Protein AF-A0A2S8RT17-F1 (afdb_monomer_lite)

Secondary structure (DSSP, 8-state):
-HHHHHHHHHHHHHHHHHHHHHHHHHHHHHHHHHHHHHHTTT-HHHHHHHHHHHHHHHHHHHTS---HHHHHHHHHHHHHHS-GGGTT-

Structure (mmCIF, N/CA/C/O backbone):
data_AF-A0A2S8RT17-F1
#
_entry.id   AF-A0A2S8RT17-F1
#
loop_
_atom_site.group_PDB
_atom_site.id
_atom_site.type_symbol
_atom_site.label_atom_id
_atom_site.label_alt_id
_atom_site.label_comp_id
_atom_site.label_asym_id
_atom_site.label_entity_id
_atom_site.label_seq_id
_atom_site.pdbx_PDB_ins_code
_atom_site.Cartn_x
_atom_site.Cartn_y
_atom_site.Cartn_z
_atom_site.occupancy
_atom_site.B_iso_or_equiv
_atom_site.auth_seq_id
_atom_site.auth_comp_id
_atom_site.auth_asym_id
_atom_site.auth_atom_id
_atom_site.pdbx_PDB_model_num
ATOM 1 N N . MET A 1 1 ? 33.594 4.902 -32.586 1.00 61.59 1 MET A N 1
ATOM 2 C CA . MET A 1 1 ? 32.823 5.934 -31.849 1.00 61.59 1 MET A CA 1
ATOM 3 C C . MET A 1 1 ? 31.335 5.594 -31.893 1.00 61.59 1 MET A C 1
ATOM 5 O O . MET A 1 1 ? 30.715 5.550 -30.842 1.00 61.59 1 MET A O 1
ATOM 9 N N . GLU A 1 2 ? 30.822 5.225 -33.068 1.00 75.88 2 GLU A N 1
ATOM 10 C CA . GLU A 1 2 ? 29.477 4.665 -33.315 1.00 75.88 2 GLU A CA 1
ATOM 11 C C . GLU A 1 2 ? 29.101 3.471 -32.424 1.00 75.88 2 GLU A C 1
ATOM 13 O O . GLU A 1 2 ? 28.069 3.489 -31.768 1.00 75.88 2 GLU A O 1
ATOM 18 N N . GLU A 1 3 ? 29.988 2.483 -32.295 1.00 79.69 3 GLU A N 1
ATOM 19 C CA . GLU A 1 3 ? 29.729 1.265 -31.510 1.00 79.69 3 GLU A CA 1
ATOM 20 C C . GLU A 1 3 ? 29.506 1.542 -30.009 1.00 79.69 3 GLU A C 1
ATOM 22 O O . GLU A 1 3 ? 28.681 0.907 -29.356 1.00 79.69 3 GLU A O 1
ATOM 27 N N . LYS A 1 4 ? 30.191 2.556 -29.457 1.00 75.44 4 LYS A N 1
ATOM 28 C CA . LYS A 1 4 ? 29.963 3.016 -28.076 1.00 75.44 4 LYS A CA 1
ATOM 29 C C . LYS A 1 4 ? 28.632 3.756 -27.935 1.00 75.44 4 LYS A C 1
ATOM 31 O O . LYS A 1 4 ? 28.019 3.692 -26.872 1.00 75.44 4 LYS A O 1
ATOM 36 N N . LEU A 1 5 ? 28.193 4.448 -28.988 1.00 76.19 5 LEU A N 1
ATOM 37 C CA . LEU A 1 5 ? 26.904 5.133 -29.026 1.00 76.19 5 LEU A CA 1
ATOM 38 C C . LEU A 1 5 ? 25.755 4.114 -29.049 1.00 76.19 5 LEU A C 1
ATOM 40 O O . LEU A 1 5 ? 24.838 4.218 -28.243 1.00 76.19 5 LEU A O 1
ATOM 44 N N . GLU A 1 6 ? 25.854 3.078 -29.886 1.00 83.31 6 GLU A N 1
ATOM 45 C CA . GLU A 1 6 ? 24.866 1.991 -29.935 1.00 83.31 6 GLU A CA 1
ATOM 46 C C . GLU A 1 6 ? 24.765 1.225 -28.610 1.00 83.31 6 GLU A C 1
ATOM 48 O O . GLU A 1 6 ? 23.666 0.883 -28.168 1.00 83.31 6 GLU A O 1
ATOM 53 N N . GLN A 1 7 ? 25.897 0.965 -27.947 1.00 80.94 7 GLN A N 1
ATOM 54 C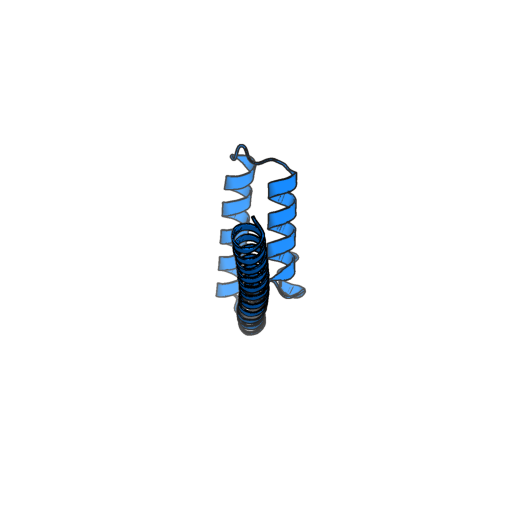 CA . GLN A 1 7 ? 25.905 0.330 -26.626 1.00 80.94 7 GLN A CA 1
ATOM 55 C C . GLN A 1 7 ? 25.213 1.196 -25.566 1.00 80.94 7 GLN A C 1
ATOM 57 O O . GLN A 1 7 ? 24.441 0.665 -24.768 1.00 80.94 7 GLN A O 1
ATOM 62 N N . LEU A 1 8 ? 25.437 2.516 -25.582 1.00 77.62 8 LEU A N 1
ATOM 63 C CA . LEU A 1 8 ? 24.757 3.464 -24.694 1.00 77.62 8 LEU A CA 1
ATOM 64 C C . LEU A 1 8 ? 23.244 3.477 -24.931 1.00 77.62 8 LEU A C 1
ATOM 66 O O . LEU A 1 8 ? 22.483 3.388 -23.970 1.00 77.62 8 LEU A O 1
ATOM 70 N N . THR A 1 9 ? 22.802 3.515 -26.189 1.00 82.62 9 THR A N 1
ATOM 71 C CA . THR A 1 9 ? 21.372 3.471 -26.529 1.00 82.62 9 THR A CA 1
ATOM 72 C C . THR A 1 9 ? 20.712 2.183 -26.030 1.00 82.62 9 THR A C 1
ATOM 74 O O . THR A 1 9 ? 19.671 2.245 -25.379 1.00 82.62 9 THR A O 1
ATOM 77 N N . ARG A 1 10 ? 21.350 1.018 -26.221 1.00 82.56 10 ARG A N 1
ATOM 78 C CA . ARG A 1 10 ? 20.830 -0.267 -25.707 1.00 82.56 10 ARG A CA 1
ATOM 79 C C . ARG A 1 10 ? 20.716 -0.293 -24.181 1.00 82.56 10 ARG A C 1
ATOM 81 O O . ARG A 1 10 ? 19.778 -0.886 -23.651 1.00 82.56 10 ARG A O 1
ATOM 88 N N . LEU A 1 11 ? 21.662 0.329 -23.479 1.00 81.88 11 LEU A N 1
ATOM 89 C CA . LEU A 1 11 ? 21.656 0.426 -22.018 1.00 81.88 11 LEU A CA 1
ATOM 90 C C . LEU A 1 11 ? 20.507 1.311 -21.522 1.00 81.88 11 LEU A C 1
ATOM 92 O O . LEU A 1 11 ? 19.784 0.911 -20.611 1.00 81.88 11 LEU A O 1
ATOM 96 N N . VAL A 1 12 ? 20.289 2.462 -22.163 1.00 86.69 12 VAL A N 1
ATOM 97 C CA . VAL A 1 12 ? 19.163 3.360 -21.859 1.00 86.69 12 VAL A CA 1
ATOM 98 C C . VAL A 1 12 ? 17.824 2.656 -22.093 1.00 86.69 12 VAL A C 1
ATOM 100 O O . VAL A 1 12 ? 16.954 2.696 -21.223 1.00 86.69 12 VAL A O 1
ATOM 103 N N . ASP A 1 13 ? 17.676 1.932 -23.203 1.00 86.75 13 ASP A N 1
ATOM 104 C CA . ASP A 1 13 ? 16.453 1.176 -23.499 1.00 86.75 13 ASP A CA 1
ATOM 105 C C . ASP A 1 13 ? 16.206 0.038 -22.496 1.00 86.75 13 ASP A C 1
ATOM 107 O O . ASP A 1 13 ? 15.064 -0.222 -22.104 1.00 86.75 13 ASP A O 1
ATOM 111 N N . ALA A 1 14 ? 17.264 -0.651 -22.057 1.00 82.31 14 ALA A N 1
ATOM 112 C CA . ALA A 1 14 ? 17.166 -1.685 -21.029 1.00 82.31 14 ALA A CA 1
ATOM 113 C C . ALA A 1 14 ? 16.737 -1.096 -19.675 1.00 82.31 14 ALA A C 1
ATOM 115 O O . ALA A 1 14 ? 15.855 -1.655 -19.017 1.00 82.31 14 ALA A O 1
ATOM 116 N N . MET A 1 15 ? 17.297 0.056 -19.294 1.00 78.12 15 MET A N 1
ATOM 117 C CA . MET A 1 15 ? 16.910 0.780 -18.081 1.00 78.12 15 MET A CA 1
ATOM 118 C C . MET A 1 15 ? 15.453 1.251 -18.142 1.00 78.12 15 MET A C 1
ATOM 120 O O . MET A 1 15 ? 14.714 1.064 -17.175 1.00 78.12 15 MET A O 1
ATOM 124 N N . ALA A 1 16 ? 15.008 1.785 -19.283 1.00 79.19 16 ALA A N 1
ATOM 125 C CA . ALA A 1 16 ? 13.621 2.199 -19.480 1.00 79.19 16 ALA A CA 1
ATOM 126 C C . ALA A 1 16 ? 12.653 1.011 -19.342 1.00 79.19 16 ALA A C 1
ATOM 128 O O . ALA A 1 16 ? 11.670 1.093 -18.604 1.00 79.19 16 ALA A O 1
ATOM 129 N N . LYS A 1 17 ? 12.965 -0.134 -19.967 1.00 79.88 17 LYS A N 1
ATOM 130 C CA . LYS A 1 17 ? 12.166 -1.367 -19.838 1.00 79.88 17 LYS A CA 1
ATOM 131 C C . LYS A 1 17 ? 12.105 -1.873 -18.399 1.00 79.88 17 LYS A C 1
ATOM 133 O O . LYS A 1 17 ? 11.031 -2.254 -17.930 1.00 79.88 17 LYS A O 1
ATOM 138 N N . GLN A 1 18 ? 13.232 -1.861 -17.688 1.00 75.19 18 GLN A N 1
ATOM 139 C CA . GLN A 1 18 ? 13.276 -2.245 -16.278 1.00 75.19 18 GLN A CA 1
ATOM 140 C C . GLN A 1 18 ? 12.415 -1.309 -15.422 1.00 75.19 18 GLN A C 1
ATOM 142 O O . GLN A 1 18 ? 11.653 -1.779 -14.579 1.00 75.19 18 GLN A O 1
ATOM 147 N N . GLN A 1 19 ? 12.481 0.000 -15.666 1.00 76.44 19 GLN A N 1
ATOM 148 C CA . GLN A 1 19 ? 11.656 0.981 -14.968 1.00 76.44 19 GLN A CA 1
ATOM 149 C C . GLN A 1 19 ? 10.161 0.745 -15.222 1.00 76.44 19 GLN A C 1
ATOM 151 O O . GLN A 1 19 ? 9.380 0.720 -14.270 1.00 76.44 19 GLN A O 1
ATOM 156 N N . THR A 1 20 ? 9.754 0.49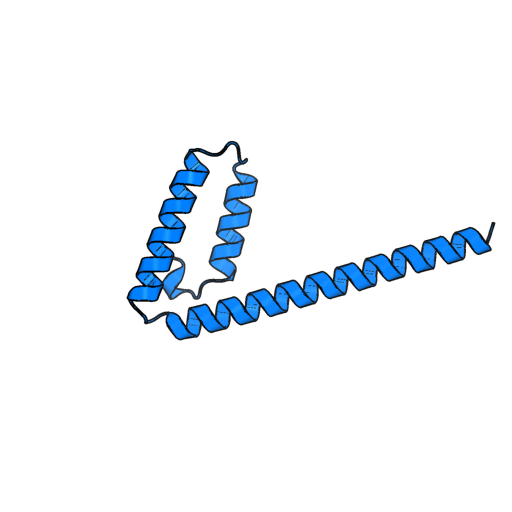2 -16.469 1.00 77.31 20 THR A N 1
ATOM 157 C CA . THR A 1 20 ? 8.362 0.144 -16.799 1.00 77.31 20 THR A CA 1
ATOM 158 C C . THR A 1 20 ? 7.903 -1.125 -16.078 1.00 77.31 20 THR A C 1
ATOM 160 O O . THR A 1 20 ? 6.804 -1.151 -15.526 1.00 77.31 20 THR A O 1
ATOM 163 N N . TYR A 1 21 ? 8.745 -2.161 -16.027 1.00 70.44 21 TYR A N 1
ATOM 164 C CA . TYR A 1 21 ? 8.438 -3.407 -15.321 1.00 70.44 21 TYR A CA 1
ATOM 165 C C . TYR A 1 21 ? 8.251 -3.193 -13.812 1.00 70.44 21 TYR A C 1
ATOM 167 O O . TYR A 1 21 ? 7.302 -3.705 -13.220 1.00 70.44 21 TYR A O 1
ATOM 175 N N . LEU A 1 22 ? 9.114 -2.386 -13.188 1.00 69.94 22 LEU A N 1
ATOM 176 C CA . LEU A 1 22 ? 8.996 -2.038 -11.769 1.00 69.94 22 LEU A CA 1
ATOM 177 C C . LEU A 1 22 ? 7.710 -1.256 -11.475 1.00 69.94 22 LEU A C 1
ATOM 179 O O . LEU A 1 22 ? 7.041 -1.541 -10.482 1.00 69.94 22 LEU A O 1
ATOM 183 N N . ILE A 1 23 ? 7.331 -0.317 -12.349 1.00 72.81 23 ILE A N 1
ATOM 184 C CA . ILE A 1 23 ? 6.064 0.420 -12.233 1.00 72.81 23 ILE A CA 1
ATOM 185 C C . ILE A 1 23 ? 4.879 -0.549 -12.307 1.00 72.81 23 ILE A C 1
ATOM 187 O O . ILE A 1 23 ? 4.018 -0.517 -11.429 1.00 72.81 23 ILE A O 1
ATOM 191 N N . ALA A 1 24 ? 4.859 -1.447 -13.297 1.00 67.88 24 ALA A N 1
ATOM 192 C CA . ALA A 1 24 ? 3.782 -2.422 -13.466 1.00 67.88 24 ALA A CA 1
ATOM 193 C C . ALA A 1 24 ? 3.648 -3.364 -12.255 1.00 67.88 24 ALA A C 1
ATOM 195 O O . ALA A 1 24 ? 2.539 -3.591 -11.769 1.00 67.88 24 ALA A O 1
ATOM 196 N N . ASN A 1 25 ? 4.768 -3.858 -11.720 1.00 64.88 25 ASN A N 1
ATOM 197 C CA . ASN A 1 25 ? 4.771 -4.704 -10.525 1.00 64.88 25 ASN A CA 1
ATOM 198 C C . ASN A 1 25 ? 4.275 -3.962 -9.285 1.00 64.88 25 ASN A C 1
ATOM 200 O O . ASN A 1 25 ? 3.493 -4.521 -8.518 1.00 64.88 25 ASN A O 1
ATOM 204 N N . ASN A 1 26 ? 4.684 -2.704 -9.101 1.00 69.50 26 ASN A N 1
ATOM 205 C CA . ASN A 1 26 ? 4.175 -1.878 -8.009 1.00 69.50 26 ASN A CA 1
ATOM 206 C C . ASN A 1 26 ? 2.663 -1.669 -8.140 1.00 69.50 26 ASN A C 1
ATOM 208 O O . ASN A 1 26 ? 1.946 -1.848 -7.161 1.00 69.50 26 ASN A O 1
ATOM 212 N N . SER A 1 27 ? 2.155 -1.380 -9.342 1.00 69.38 27 SER A N 1
ATOM 213 C CA . SER A 1 27 ? 0.710 -1.267 -9.579 1.00 69.38 27 SER A CA 1
ATOM 214 C C . SER A 1 27 ? -0.041 -2.572 -9.290 1.00 69.38 27 SER A C 1
ATOM 216 O O . SER A 1 27 ? -1.103 -2.537 -8.667 1.00 69.38 27 SER A O 1
ATOM 218 N N . ALA A 1 28 ? 0.508 -3.723 -9.690 1.00 63.50 28 ALA A N 1
ATOM 219 C CA . ALA A 1 28 ? -0.083 -5.030 -9.408 1.00 63.50 28 ALA A CA 1
ATOM 220 C C . ALA A 1 28 ? -0.102 -5.336 -7.902 1.00 63.50 28 ALA A C 1
ATOM 222 O O . ALA A 1 28 ? -1.131 -5.751 -7.370 1.00 63.50 28 ALA A O 1
ATOM 223 N N . LEU A 1 29 ? 1.001 -5.067 -7.197 1.00 70.31 29 LEU A N 1
ATOM 224 C CA . LEU A 1 29 ? 1.082 -5.219 -5.745 1.00 70.31 29 LEU A CA 1
ATOM 225 C C . LEU A 1 29 ? 0.066 -4.317 -5.035 1.00 70.31 29 LEU A C 1
ATOM 227 O O . LEU A 1 29 ? -0.665 -4.786 -4.164 1.00 70.31 29 LEU A O 1
ATOM 231 N N . THR A 1 30 ? -0.034 -3.050 -5.443 1.00 73.75 30 THR A N 1
ATOM 232 C CA . THR A 1 30 ? -1.045 -2.110 -4.942 1.00 73.75 30 THR A CA 1
ATOM 233 C C . THR A 1 30 ? -2.461 -2.654 -5.130 1.00 73.75 30 THR A C 1
ATOM 235 O O . THR A 1 30 ? -3.259 -2.598 -4.195 1.00 73.75 30 THR A O 1
ATOM 238 N N . ALA A 1 31 ? -2.776 -3.218 -6.299 1.00 70.06 31 ALA A N 1
ATOM 239 C CA . ALA A 1 31 ? -4.091 -3.793 -6.572 1.00 70.06 31 ALA A CA 1
ATOM 240 C C . ALA A 1 31 ? -4.398 -5.007 -5.679 1.00 70.06 31 ALA A C 1
ATOM 242 O O . ALA A 1 31 ? -5.496 -5.097 -5.132 1.00 70.06 31 ALA A O 1
ATOM 243 N N . VAL A 1 32 ? -3.426 -5.905 -5.480 1.00 70.75 32 VAL A N 1
ATOM 244 C CA . VAL A 1 32 ? -3.576 -7.080 -4.603 1.00 70.75 32 VAL A CA 1
ATOM 245 C C . VAL A 1 32 ? -3.790 -6.660 -3.152 1.00 70.75 32 VAL A C 1
ATOM 247 O O . VAL A 1 32 ? -4.727 -7.131 -2.510 1.00 70.75 32 VAL A O 1
ATOM 250 N N . VAL A 1 33 ? -2.961 -5.749 -2.637 1.00 77.56 33 VAL A N 1
ATOM 251 C CA . VAL A 1 33 ? -3.088 -5.243 -1.261 1.00 77.56 33 VAL A CA 1
ATOM 252 C C . VAL A 1 33 ? -4.449 -4.584 -1.056 1.00 77.56 33 VAL A C 1
ATOM 254 O O . VAL A 1 33 ? -5.107 -4.841 -0.049 1.00 77.56 33 VAL A O 1
ATOM 257 N N . ARG A 1 34 ? -4.909 -3.793 -2.029 1.00 77.31 34 ARG A N 1
ATOM 258 C CA . ARG A 1 34 ? -6.227 -3.164 -1.972 1.00 77.31 34 ARG A CA 1
ATOM 259 C C . ARG A 1 34 ? -7.363 -4.186 -1.983 1.00 77.31 34 ARG A C 1
ATOM 261 O O . ARG A 1 34 ? -8.272 -4.065 -1.172 1.00 77.31 34 ARG A O 1
ATOM 268 N N . ALA A 1 35 ? -7.301 -5.197 -2.848 1.00 73.69 35 ALA A N 1
ATOM 269 C CA . ALA A 1 35 ? -8.308 -6.255 -2.902 1.00 73.69 35 ALA A CA 1
ATOM 270 C C . ALA A 1 35 ? -8.376 -7.046 -1.584 1.00 73.69 35 ALA A C 1
ATOM 272 O O . ALA A 1 35 ? -9.464 -7.357 -1.104 1.00 73.69 35 ALA A O 1
ATOM 273 N N . LEU A 1 36 ? -7.225 -7.317 -0.958 1.00 77.69 36 LEU A N 1
ATOM 274 C CA . LEU A 1 36 ? -7.166 -7.943 0.364 1.00 77.69 36 LEU A CA 1
ATOM 275 C C . LEU A 1 36 ? -7.752 -7.032 1.449 1.00 77.69 36 LEU A C 1
ATOM 277 O O . LEU A 1 36 ? -8.519 -7.505 2.286 1.00 77.69 36 LEU A O 1
ATOM 281 N N . ALA A 1 37 ? -7.443 -5.735 1.429 1.00 79.94 37 ALA A N 1
ATOM 282 C CA . ALA A 1 37 ? -8.016 -4.778 2.372 1.00 79.94 37 ALA A CA 1
ATOM 283 C C . ALA A 1 37 ? -9.539 -4.640 2.203 1.00 79.94 37 ALA A C 1
ATOM 285 O O . ALA A 1 37 ? -10.257 -4.565 3.194 1.00 79.94 37 ALA A O 1
ATOM 286 N N . GLU A 1 38 ? -10.039 -4.652 0.965 1.00 80.56 38 GLU A N 1
ATOM 287 C CA . GLU A 1 38 ? -11.472 -4.653 0.643 1.00 80.56 38 GLU A CA 1
ATOM 288 C C . GLU A 1 38 ? -12.166 -5.926 1.136 1.00 80.56 38 GLU A C 1
ATOM 290 O O . GLU A 1 38 ? -13.204 -5.838 1.792 1.00 80.56 38 GLU A O 1
ATOM 295 N N . ALA A 1 39 ? -11.569 -7.097 0.901 1.00 81.50 39 ALA A N 1
ATOM 296 C CA . ALA A 1 39 ? -12.112 -8.378 1.349 1.00 81.50 39 ALA A CA 1
ATOM 297 C C . ALA A 1 39 ? -12.210 -8.487 2.881 1.00 81.50 39 ALA A C 1
ATOM 299 O O . ALA A 1 39 ? -13.122 -9.131 3.393 1.00 81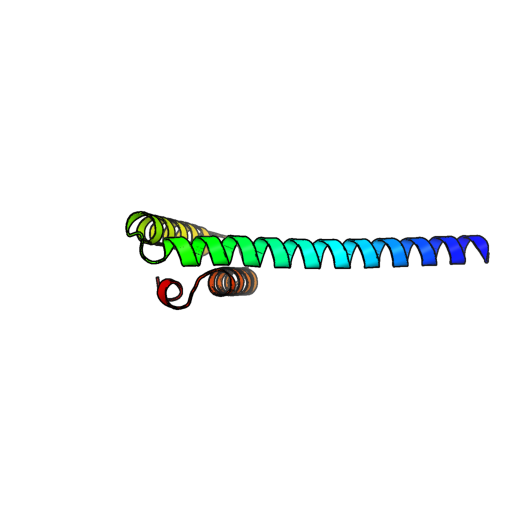.50 39 ALA A O 1
ATOM 300 N N . ASN A 1 40 ? -1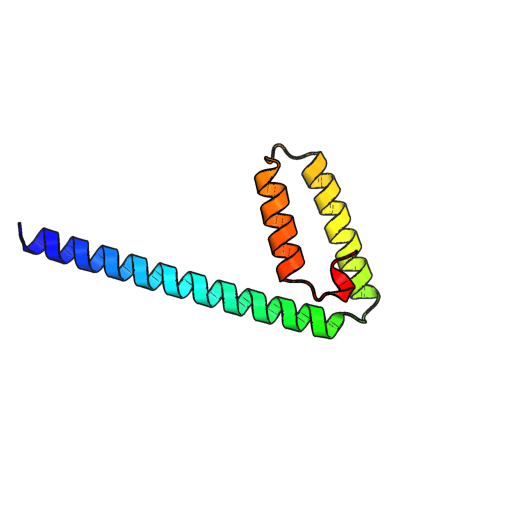1.299 -7.833 3.609 1.00 82.56 40 ASN A N 1
ATOM 301 C CA . ASN A 1 40 ? -11.254 -7.848 5.073 1.00 82.56 40 ASN A CA 1
ATOM 302 C C . ASN A 1 40 ? -11.839 -6.576 5.707 1.00 82.56 40 ASN A C 1
ATOM 304 O O . ASN A 1 40 ? -11.772 -6.407 6.920 1.00 82.56 40 ASN A O 1
ATOM 308 N N . ALA A 1 41 ? -12.441 -5.675 4.924 1.00 78.88 41 ALA A N 1
ATOM 309 C CA . ALA A 1 41 ? -12.863 -4.364 5.419 1.00 78.88 41 ALA A CA 1
ATOM 310 C C . ALA A 1 41 ? -13.923 -4.425 6.527 1.00 78.88 41 ALA A C 1
ATOM 312 O O . ALA A 1 41 ? -14.056 -3.470 7.284 1.00 78.88 41 ALA A O 1
ATOM 313 N N . GLN A 1 42 ? -14.672 -5.525 6.620 1.00 81.25 42 GLN A N 1
ATOM 314 C CA . GLN A 1 42 ? -15.693 -5.748 7.648 1.00 81.25 42 GLN A CA 1
ATOM 315 C C . GLN A 1 42 ? -15.187 -6.590 8.830 1.00 81.25 42 GLN A C 1
ATOM 317 O O . GLN A 1 42 ? -15.940 -6.804 9.775 1.00 81.25 42 GLN A O 1
ATOM 322 N N . ASP A 1 43 ? -13.943 -7.080 8.791 1.00 85.81 43 ASP A N 1
ATOM 323 C CA . ASP A 1 43 ? -13.357 -7.861 9.880 1.00 85.81 43 ASP A CA 1
ATOM 324 C C . ASP A 1 43 ? -12.895 -6.917 11.012 1.00 85.81 43 ASP A C 1
ATOM 326 O O . ASP A 1 43 ? -11.969 -6.120 10.812 1.00 85.81 43 ASP A O 1
ATOM 330 N N . PRO A 1 44 ? -13.493 -6.995 12.218 1.00 83.44 44 PRO A N 1
ATOM 331 C CA . PRO A 1 44 ? -13.115 -6.141 13.343 1.00 83.44 44 PRO A CA 1
ATOM 332 C C . PRO A 1 44 ? -11.654 -6.319 13.781 1.00 83.44 44 PRO A C 1
ATOM 334 O O . PRO A 1 44 ? -11.025 -5.362 14.247 1.00 83.44 44 PRO A O 1
ATOM 337 N N . VAL A 1 45 ? -11.091 -7.524 13.632 1.00 85.44 45 VAL A N 1
ATOM 338 C CA . VAL A 1 45 ? -9.687 -7.812 13.967 1.00 85.44 45 VAL A CA 1
ATOM 339 C C . VAL A 1 45 ? -8.765 -7.101 12.984 1.00 85.44 45 VAL A C 1
ATOM 341 O O . VAL A 1 45 ? -7.798 -6.461 13.402 1.00 85.44 45 VAL A O 1
ATOM 344 N N . PHE A 1 46 ? -9.096 -7.141 11.693 1.00 83.44 46 PHE A N 1
ATOM 345 C CA . PHE A 1 46 ? -8.352 -6.429 10.656 1.00 83.44 46 PHE A CA 1
ATOM 346 C C . PHE A 1 46 ? -8.407 -4.911 10.855 1.00 83.44 46 PHE A C 1
ATOM 348 O O . PHE A 1 46 ? -7.364 -4.256 10.833 1.00 83.44 46 PHE A O 1
ATOM 355 N N . GLN A 1 47 ? -9.590 -4.353 11.131 1.00 78.69 47 GLN A N 1
ATOM 356 C CA . GLN A 1 47 ? -9.751 -2.926 11.439 1.00 78.69 47 GLN A CA 1
ATOM 357 C C . GLN A 1 47 ? -8.925 -2.504 12.665 1.00 78.69 47 GLN A C 1
ATOM 359 O O . GLN A 1 47 ? -8.243 -1.478 12.638 1.00 78.69 47 GLN A O 1
ATOM 364 N N . THR A 1 48 ? -8.937 -3.314 13.727 1.00 80.19 48 THR A N 1
ATOM 365 C CA . THR A 1 48 ? -8.165 -3.047 14.951 1.00 80.19 48 THR A CA 1
ATOM 366 C C . THR A 1 48 ? -6.661 -3.095 14.687 1.00 80.19 48 THR A C 1
ATOM 368 O O . THR A 1 48 ? -5.929 -2.203 15.115 1.00 80.19 48 THR A O 1
ATOM 371 N N . ALA A 1 49 ? -6.188 -4.103 13.949 1.00 80.31 49 ALA A N 1
ATOM 372 C CA . ALA A 1 49 ? -4.781 -4.227 13.580 1.00 80.31 49 ALA A CA 1
ATOM 373 C C . ALA A 1 49 ? -4.312 -3.050 12.709 1.00 80.31 49 ALA A C 1
ATOM 375 O O . ALA A 1 49 ? -3.223 -2.516 12.932 1.00 80.31 49 ALA A O 1
ATOM 376 N N . LEU A 1 50 ? -5.151 -2.605 11.765 1.00 79.94 50 LEU A N 1
ATOM 377 C CA . LEU A 1 50 ? -4.910 -1.406 10.961 1.00 79.94 50 LEU A CA 1
ATOM 378 C C . LEU A 1 50 ? -4.748 -0.165 11.836 1.00 79.94 50 LEU A C 1
ATOM 380 O O . LEU A 1 50 ? -3.768 0.561 11.678 1.00 79.94 50 LEU A O 1
ATOM 384 N N . LYS A 1 51 ? -5.661 0.035 12.790 1.00 76.62 51 LYS A N 1
ATOM 385 C CA . LYS A 1 51 ? -5.626 1.177 13.706 1.00 76.62 51 LYS A CA 1
ATOM 386 C C . LYS A 1 51 ? -4.369 1.182 14.577 1.00 76.62 51 LYS A C 1
ATOM 388 O O . LYS A 1 51 ? -3.665 2.186 14.622 1.00 76.62 51 LYS A O 1
ATOM 393 N N . ILE A 1 52 ? -4.031 0.050 15.199 1.00 76.44 52 ILE A N 1
ATOM 394 C CA . ILE A 1 52 ? -2.813 -0.089 16.019 1.00 76.44 52 ILE A CA 1
ATOM 395 C C . ILE A 1 52 ? -1.560 0.176 15.177 1.00 76.44 52 ILE A C 1
ATOM 397 O O . ILE A 1 52 ? -0.631 0.850 15.629 1.00 76.44 52 ILE A O 1
ATOM 401 N N . GLY A 1 53 ? -1.526 -0.342 13.946 1.00 77.50 53 GLY A N 1
ATOM 402 C CA . GLY A 1 53 ? -0.426 -0.112 13.014 1.00 77.50 53 GLY A CA 1
ATOM 403 C C . GLY A 1 53 ? -0.287 1.362 12.631 1.00 77.50 53 GLY A C 1
ATOM 404 O O . GLY A 1 53 ? 0.825 1.893 12.663 1.00 77.50 53 GLY A O 1
ATOM 405 N N . ALA A 1 54 ? -1.400 2.030 12.316 1.00 72.00 54 ALA A N 1
ATOM 406 C CA . ALA A 1 54 ? -1.441 3.453 11.991 1.00 72.00 54 ALA A CA 1
ATOM 407 C C . ALA A 1 54 ? -0.991 4.321 13.179 1.00 72.00 54 ALA A C 1
ATOM 409 O O . ALA A 1 54 ? -0.119 5.176 13.018 1.00 72.00 54 ALA A O 1
ATOM 410 N N . GLU A 1 55 ? -1.496 4.052 14.385 1.00 69.88 55 GLU A N 1
ATOM 411 C CA . GLU A 1 55 ? -1.113 4.756 15.615 1.00 69.88 55 GLU A CA 1
ATOM 412 C C . GLU A 1 55 ? 0.369 4.557 15.955 1.00 69.88 55 GLU A C 1
ATOM 414 O O . GLU A 1 55 ? 1.081 5.531 16.208 1.00 69.88 55 GLU A O 1
ATOM 419 N N . SER A 1 56 ? 0.874 3.321 15.883 1.00 73.88 56 SER A N 1
ATOM 420 C CA . SER A 1 56 ? 2.292 3.017 16.129 1.00 73.88 56 SER A CA 1
ATOM 421 C C . SER A 1 56 ? 3.204 3.774 15.166 1.00 73.88 56 SER A C 1
ATOM 423 O O . SER A 1 56 ? 4.261 4.277 15.553 1.00 73.88 56 SER A O 1
ATOM 425 N N . ARG A 1 57 ? 2.784 3.908 13.904 1.00 67.94 57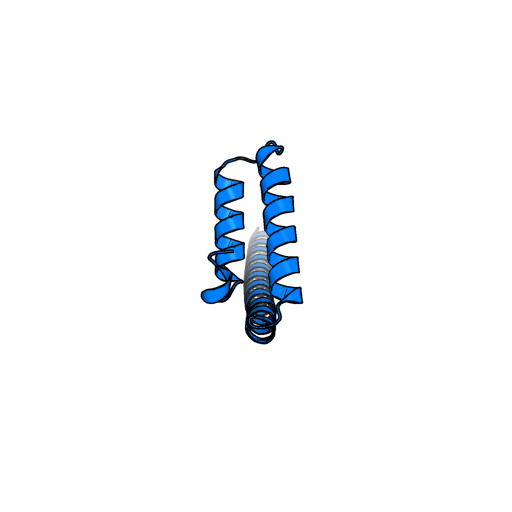 ARG A N 1
ATOM 426 C CA . ARG A 1 57 ? 3.532 4.666 12.899 1.00 67.94 57 ARG A CA 1
ATOM 427 C C . ARG A 1 57 ? 3.429 6.165 13.095 1.00 67.94 57 ARG A C 1
ATOM 429 O O . ARG A 1 57 ? 4.442 6.827 12.929 1.00 67.94 57 ARG A O 1
ATOM 436 N N . LYS A 1 58 ? 2.272 6.690 13.499 1.00 67.62 58 LYS A N 1
ATOM 437 C CA . LYS A 1 58 ? 2.112 8.103 13.868 1.00 67.62 58 LYS A CA 1
ATOM 438 C C . LYS A 1 58 ? 3.034 8.473 15.030 1.00 67.62 58 LYS A C 1
ATOM 440 O O . LYS A 1 58 ? 3.696 9.504 14.984 1.00 67.62 58 LYS A O 1
ATOM 445 N N . VAL A 1 59 ? 3.137 7.608 16.040 1.00 66.69 59 VAL A N 1
ATOM 446 C CA . VAL A 1 59 ? 4.084 7.776 17.155 1.00 66.69 59 VAL A CA 1
ATOM 447 C C . VAL A 1 59 ? 5.530 7.714 16.661 1.00 66.69 59 VAL A C 1
ATOM 449 O O . VAL A 1 59 ? 6.342 8.548 17.052 1.00 66.69 59 VAL A O 1
ATOM 452 N N . ALA A 1 60 ? 5.867 6.769 15.781 1.00 66.56 60 ALA A N 1
ATOM 453 C CA . ALA A 1 60 ? 7.198 6.711 15.182 1.00 66.56 60 ALA A CA 1
ATOM 454 C C . ALA A 1 60 ? 7.505 7.952 14.323 1.00 66.56 60 ALA A C 1
ATOM 456 O O . ALA A 1 60 ? 8.620 8.451 14.388 1.00 66.56 60 ALA A O 1
ATOM 457 N N . GLN A 1 61 ? 6.524 8.479 13.582 1.00 61.72 61 GLN A N 1
ATOM 458 C CA . GLN A 1 61 ? 6.637 9.684 12.753 1.00 61.72 61 GLN A CA 1
ATOM 459 C C . GLN A 1 61 ? 6.880 10.934 13.594 1.00 61.72 61 GLN A C 1
ATOM 461 O O . GLN A 1 61 ? 7.830 11.656 13.309 1.00 61.72 61 GLN A O 1
ATOM 466 N N . LEU A 1 62 ? 6.096 11.141 14.660 1.00 64.44 62 LEU A N 1
ATOM 467 C CA . LEU A 1 62 ? 6.290 12.240 15.620 1.00 64.44 62 LEU A CA 1
ATOM 468 C C . LEU A 1 62 ? 7.686 12.227 16.257 1.00 64.44 62 LEU A C 1
ATOM 470 O O . LEU A 1 62 ? 8.194 13.269 16.656 1.00 64.44 62 LEU A O 1
ATOM 474 N N . ASN A 1 63 ? 8.298 11.046 16.344 1.00 64.56 63 ASN A N 1
ATOM 475 C CA . ASN A 1 63 ? 9.628 10.844 16.905 1.00 64.56 63 ASN A CA 1
ATOM 476 C C . ASN A 1 63 ? 10.724 10.675 15.833 1.00 64.56 63 ASN A C 1
ATOM 478 O O . ASN A 1 63 ? 11.876 10.412 16.179 1.00 64.56 63 ASN A O 1
ATOM 482 N N . SER A 1 64 ? 10.392 10.787 14.542 1.00 62.78 64 SER A N 1
ATOM 483 C CA . SER A 1 64 ? 11.339 10.598 13.440 1.00 62.78 64 SER A CA 1
ATOM 484 C C . SER A 1 64 ? 11.861 11.931 12.916 1.00 62.78 64 SER A C 1
ATOM 486 O O . SER A 1 64 ? 11.137 12.917 12.866 1.00 62.78 64 SER A O 1
ATOM 488 N N . ALA A 1 65 ? 13.105 11.942 12.434 1.00 67.56 65 ALA A N 1
ATOM 489 C CA . ALA A 1 65 ? 13.677 13.066 11.690 1.00 67.56 65 ALA A CA 1
ATOM 490 C C . ALA A 1 65 ? 13.206 13.113 10.215 1.00 67.56 65 ALA A C 1
ATOM 492 O O . ALA A 1 65 ? 13.920 13.642 9.363 1.00 67.56 65 ALA A O 1
ATOM 493 N N . GLN A 1 66 ? 12.066 12.491 9.876 1.00 66.31 66 GLN A N 1
ATOM 494 C CA . GLN A 1 66 ? 11.524 12.551 8.516 1.00 66.31 66 GLN A CA 1
ATOM 495 C C . GLN A 1 66 ? 10.971 13.946 8.223 1.00 66.31 66 GLN A C 1
ATOM 497 O O . GLN A 1 66 ? 10.383 14.578 9.094 1.00 66.31 66 GLN A O 1
ATOM 502 N N . SER A 1 67 ? 11.148 14.411 6.985 1.00 72.19 67 SER A N 1
ATOM 503 C CA . SER A 1 67 ? 10.510 15.641 6.522 1.00 72.19 67 SER A CA 1
ATOM 504 C C . SER A 1 67 ? 9.001 15.451 6.367 1.00 72.19 67 SER A C 1
ATOM 506 O O . SER A 1 67 ? 8.531 14.349 6.061 1.00 72.19 67 SER A O 1
ATOM 508 N N . ASP A 1 68 ? 8.255 16.545 6.512 1.00 70.75 68 ASP A N 1
ATOM 509 C CA . ASP A 1 68 ? 6.796 16.578 6.353 1.00 70.75 68 ASP A CA 1
ATOM 510 C C . ASP A 1 68 ? 6.348 16.001 4.994 1.00 70.75 68 ASP A C 1
ATOM 512 O O . ASP A 1 68 ? 5.383 15.246 4.911 1.00 70.75 68 ASP A O 1
ATOM 516 N N . GLU A 1 69 ? 7.124 16.224 3.929 1.00 72.62 69 GLU A N 1
ATOM 517 C CA . GLU A 1 69 ? 6.854 15.663 2.595 1.00 72.62 69 GLU A CA 1
ATOM 518 C C . GLU A 1 69 ? 6.938 14.130 2.553 1.00 72.62 69 GLU A C 1
ATOM 520 O O . GLU A 1 69 ? 6.176 13.475 1.836 1.00 72.62 69 GLU A O 1
ATOM 525 N N . GLY A 1 70 ? 7.844 13.532 3.332 1.00 66.50 70 GLY A N 1
ATOM 526 C CA . GLY A 1 70 ? 7.935 12.077 3.462 1.00 66.50 70 GLY A CA 1
ATOM 527 C C . GLY A 1 70 ? 6.728 11.487 4.193 1.00 66.50 70 GLY A C 1
ATOM 528 O O . GLY A 1 70 ? 6.277 10.385 3.867 1.00 66.50 70 GLY A O 1
ATOM 529 N N . ILE A 1 71 ? 6.176 12.241 5.144 1.00 64.88 71 ILE A N 1
ATOM 530 C CA . ILE A 1 71 ? 4.975 11.882 5.904 1.00 64.88 71 ILE A CA 1
ATOM 531 C C . ILE A 1 71 ? 3.739 11.951 5.000 1.00 64.88 71 ILE A C 1
ATOM 533 O O . ILE A 1 71 ? 2.955 10.997 4.956 1.00 64.88 71 ILE A O 1
ATOM 537 N N . ASP A 1 72 ? 3.604 13.018 4.218 1.00 73.19 72 ASP A N 1
ATOM 538 C CA . ASP A 1 72 ? 2.482 13.206 3.299 1.00 73.19 72 ASP A CA 1
ATOM 539 C C . ASP A 1 72 ? 2.468 12.165 2.177 1.00 73.19 72 ASP A C 1
ATOM 541 O O . ASP A 1 72 ? 1.423 11.573 1.889 1.00 73.19 72 ASP A O 1
ATOM 545 N N . ALA A 1 73 ? 3.630 11.863 1.589 1.00 70.69 73 ALA A N 1
ATOM 546 C CA . ALA A 1 73 ? 3.750 10.826 0.565 1.00 70.69 73 ALA A CA 1
ATOM 547 C C . ALA A 1 73 ? 3.345 9.441 1.099 1.00 70.69 73 ALA A C 1
ATOM 549 O O . ALA A 1 73 ? 2.678 8.662 0.411 1.00 70.69 73 ALA A O 1
ATOM 550 N N . PHE A 1 74 ? 3.711 9.141 2.345 1.00 68.19 74 PHE A N 1
ATOM 551 C CA . PHE A 1 74 ? 3.336 7.898 3.003 1.00 68.19 74 PHE A CA 1
ATOM 552 C C . PHE A 1 74 ? 1.829 7.823 3.290 1.00 68.19 74 PHE A C 1
ATOM 554 O O . PHE A 1 74 ? 1.192 6.824 2.947 1.00 68.19 74 PHE A O 1
ATOM 561 N N . ASN A 1 75 ? 1.240 8.881 3.855 1.00 69.62 75 ASN A N 1
ATOM 562 C CA . ASN A 1 75 ? -0.201 8.955 4.117 1.00 69.62 75 ASN A CA 1
ATOM 563 C C . ASN A 1 75 ? -1.011 8.846 2.818 1.00 69.62 75 ASN A C 1
ATOM 565 O O . ASN A 1 75 ? -2.017 8.135 2.762 1.00 69.62 75 ASN A O 1
ATOM 569 N N . ALA A 1 76 ? -0.547 9.488 1.743 1.00 73.56 76 ALA A N 1
ATOM 570 C CA . ALA A 1 76 ? -1.144 9.369 0.419 1.00 73.56 76 ALA A CA 1
ATOM 571 C C . ALA A 1 76 ? -1.081 7.926 -0.114 1.00 73.56 76 ALA A C 1
ATOM 573 O O . ALA A 1 76 ? -2.079 7.423 -0.635 1.00 73.56 76 ALA A O 1
ATOM 574 N N . ALA A 1 77 ? 0.049 7.231 0.064 1.00 68.94 77 ALA A 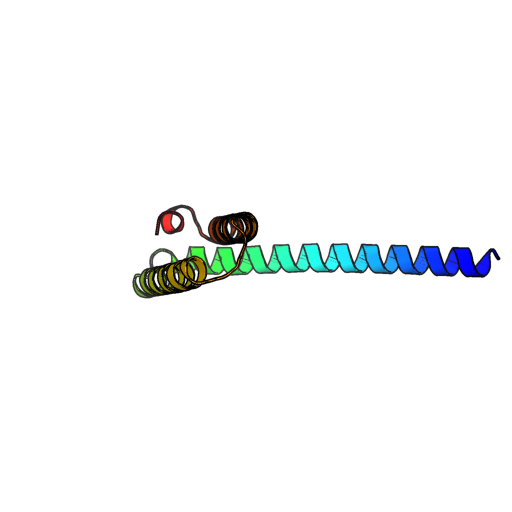N 1
ATOM 575 C CA . ALA A 1 77 ? 0.193 5.830 -0.333 1.00 68.94 77 ALA A CA 1
ATOM 576 C C . ALA A 1 77 ? -0.739 4.903 0.466 1.00 68.94 77 ALA A C 1
ATOM 578 O O . ALA A 1 77 ? -1.382 4.025 -0.110 1.00 68.94 77 ALA A O 1
ATOM 579 N N . LEU A 1 78 ? -0.871 5.124 1.774 1.00 69.06 78 LEU A N 1
ATOM 580 C CA . LEU A 1 78 ? -1.763 4.344 2.634 1.00 69.06 78 LEU A CA 1
ATOM 581 C C . LEU A 1 78 ? -3.237 4.557 2.257 1.00 69.06 78 LEU A C 1
ATOM 583 O O . LEU A 1 78 ? -3.981 3.593 2.078 1.00 69.06 78 LEU A O 1
ATOM 587 N N . ASN A 1 79 ? -3.631 5.806 2.001 1.00 71.00 79 ASN A N 1
ATOM 588 C CA . ASN A 1 79 ? -4.971 6.156 1.523 1.00 71.00 79 ASN A CA 1
ATOM 589 C C . ASN A 1 79 ? -5.290 5.596 0.129 1.00 71.00 79 ASN A C 1
ATOM 591 O O . ASN A 1 79 ? -6.452 5.305 -0.172 1.00 71.00 79 ASN A O 1
ATOM 595 N N . ALA A 1 80 ? -4.280 5.430 -0.728 1.00 71.38 80 ALA A N 1
ATOM 596 C CA . ALA A 1 80 ? -4.441 4.791 -2.031 1.00 71.38 80 ALA A CA 1
ATOM 597 C C . ALA A 1 80 ? -4.684 3.274 -1.915 1.00 71.38 80 ALA A C 1
ATOM 599 O O . ALA A 1 80 ? -5.393 2.702 -2.749 1.00 71.38 80 ALA A O 1
ATOM 600 N N . LEU A 1 81 ? -4.126 2.642 -0.879 1.00 67.88 81 LEU A N 1
ATOM 601 C CA . LEU A 1 81 ? -4.227 1.204 -0.620 1.00 67.88 81 LEU A CA 1
ATOM 602 C C . LEU A 1 81 ? -5.501 0.822 0.140 1.00 67.88 81 LEU A C 1
ATOM 604 O O . LEU A 1 81 ? -5.998 -0.290 -0.034 1.00 67.88 81 LEU A O 1
ATOM 608 N N . LEU A 1 82 ? -6.047 1.729 0.952 1.00 71.19 82 LEU A N 1
ATOM 609 C CA . LEU A 1 82 ? -7.236 1.455 1.751 1.00 71.19 82 LEU A CA 1
ATOM 610 C C . LEU A 1 82 ? -8.548 1.789 1.007 1.00 71.19 82 LEU A C 1
ATOM 612 O O . LEU A 1 82 ? -8.667 2.850 0.373 1.00 71.19 82 LEU A O 1
ATOM 616 N N . PRO A 1 83 ? -9.578 0.924 1.092 1.00 68.94 83 PRO A N 1
ATOM 617 C CA . PRO A 1 83 ? -10.932 1.267 0.663 1.00 68.94 83 PRO A CA 1
ATOM 618 C C . PRO A 1 83 ? -11.507 2.424 1.482 1.00 68.94 83 PRO A C 1
ATOM 620 O O . PRO A 1 83 ? -11.125 2.628 2.629 1.00 68.94 83 PRO A O 1
ATOM 623 N N . ARG A 1 84 ? -12.458 3.178 0.903 1.00 68.62 84 ARG A N 1
ATOM 624 C CA . ARG A 1 84 ? -12.991 4.428 1.491 1.00 68.62 84 ARG A CA 1
ATOM 625 C C . ARG A 1 84 ? -13.393 4.307 2.965 1.00 68.62 84 ARG A C 1
ATOM 627 O O . ARG A 1 84 ? -13.048 5.194 3.729 1.00 68.62 84 ARG A O 1
ATOM 634 N N . GLY A 1 85 ? -14.055 3.218 3.357 1.00 65.06 85 GLY A N 1
ATOM 635 C CA . GLY A 1 85 ? -14.500 3.006 4.740 1.00 65.06 85 GLY A CA 1
ATOM 636 C C . GLY A 1 85 ? -13.375 2.819 5.766 1.00 65.06 85 GLY A C 1
ATOM 637 O O . GLY A 1 85 ? -13.638 2.907 6.955 1.00 65.06 85 GLY A O 1
ATOM 638 N N . LEU A 1 86 ? -12.136 2.583 5.321 1.00 62.81 86 LEU A N 1
ATOM 639 C CA . LEU A 1 86 ? -10.961 2.416 6.183 1.00 62.81 86 LEU A CA 1
ATOM 640 C C . LEU A 1 86 ? -10.011 3.624 6.142 1.00 62.81 86 LEU A C 1
ATOM 642 O O . LEU A 1 86 ? -9.004 3.616 6.838 1.00 62.81 86 LEU A O 1
ATOM 646 N N . ARG A 1 87 ? -10.298 4.652 5.327 1.00 68.31 87 ARG A N 1
ATOM 647 C CA . ARG A 1 87 ? -9.427 5.835 5.160 1.00 68.31 87 ARG A CA 1
ATOM 648 C C . ARG A 1 87 ? -9.520 6.849 6.302 1.00 68.31 87 ARG A C 1
ATOM 650 O O . ARG A 1 87 ? -8.703 7.756 6.359 1.00 68.31 87 ARG A O 1
ATOM 657 N N . GLU A 1 88 ? -10.532 6.725 7.155 1.00 62.50 88 GLU A N 1
ATOM 658 C CA . GLU A 1 88 ? -10.807 7.647 8.269 1.00 62.50 88 GLU A CA 1
ATOM 659 C C . GLU A 1 88 ? -10.407 7.071 9.641 1.00 62.50 88 GLU A C 1
ATOM 661 O O . GLU A 1 88 ? -10.679 7.692 10.667 1.00 62.50 88 GLU A O 1
ATOM 666 N N . ILE A 1 89 ? -9.790 5.881 9.658 1.00 56.75 89 ILE A N 1
ATOM 667 C CA . ILE A 1 89 ? -9.248 5.228 10.862 1.00 56.75 89 ILE A CA 1
ATOM 668 C C . ILE A 1 89 ? -7.897 5.851 11.217 1.00 56.75 89 ILE A C 1
ATOM 670 O O . ILE A 1 89 ? -7.698 6.142 12.420 1.00 56.75 89 ILE A O 1
#

Foldseek 3Di:
DVVVVVVVVVVVVVVVVVVVVVVVVVVVVLVVLLVVQVVCVPPPVSLVVLVVVVVVVVVVVVVDPDDPVVVVVVLVSVCSSHDPSSNVD

Radius of gyration: 19.65 Å; chains: 1; bounding box: 48×25×50 Å

Sequence (89 aa):
MEEKLEQLTRLVDAMAKQQTYLIANNSALTAVVRALAEANAQDPVFQTALKIGAESRKVAQLNSAQSDEGIDAFNAALNALLPRGLREI

pLDDT: mean 73.46, std 6.8, range [56.75, 86.75]